Protein AF-A0A9D9TPE3-F1 (afdb_monomer_lite)

Foldseek 3Di:
DCPVVPDPPWFQFVDWDWDADPVPRDIDTDFGTDFHTPPPPQQAPDPPGGDGDPVCCVVPCVVVNVVPVD

Secondary structure (DSSP, 8-state):
--TTTS-----TTSB--EEE-TTT--EEE--B-SS--TT-TTSB--SSS--B-GGGGGGTTHHHHHTT--

Radius of gyration: 15.09 Å; chains: 1; bounding box: 44×18×41 Å

Sequence (70 aa):
DAISFNSDGFFNNQFIGSWTSYKTNTSKKCNWGDYRIPESGNLDVGAGEFSVDEKYLKNGWKNYSQAFMD

Structure (mmCIF, N/CA/C/O backbone):
data_AF-A0A9D9TPE3-F1
#
_entry.id   AF-A0A9D9TPE3-F1
#
loop_
_atom_site.group_PDB
_atom_site.id
_atom_site.type_symbol
_atom_site.label_atom_id
_atom_site.label_alt_id
_atom_site.label_comp_id
_atom_site.label_asym_id
_atom_site.label_entity_id
_atom_site.label_seq_id
_atom_site.pdbx_PDB_ins_code
_atom_site.Cartn_x
_atom_site.Cartn_y
_atom_site.Cartn_z
_atom_site.occupancy
_atom_site.B_iso_or_equiv
_atom_site.auth_seq_id
_atom_site.auth_comp_id
_atom_site.auth_asym_id
_atom_site.auth_atom_id
_atom_site.pdbx_PDB_model_num
ATOM 1 N N . ASP A 1 1 ? 32.842 2.118 -0.759 1.00 55.22 1 ASP A N 1
ATOM 2 C CA . ASP A 1 1 ? 31.585 2.867 -0.863 1.00 55.22 1 ASP A CA 1
ATOM 3 C C . ASP A 1 1 ? 31.179 2.890 -2.333 1.00 55.22 1 ASP A C 1
ATOM 5 O O . ASP A 1 1 ? 31.856 3.531 -3.122 1.00 55.22 1 ASP A O 1
ATOM 9 N N . ALA A 1 2 ? 30.243 2.026 -2.733 1.00 63.44 2 ALA A N 1
ATOM 10 C CA . ALA A 1 2 ? 29.861 1.811 -4.141 1.00 63.44 2 ALA A CA 1
ATOM 11 C C . ALA A 1 2 ? 28.364 1.489 -4.312 1.00 63.44 2 ALA A C 1
ATOM 13 O O . ALA A 1 2 ? 27.912 1.201 -5.415 1.00 63.44 2 ALA A O 1
ATOM 14 N N . ILE A 1 3 ? 27.588 1.525 -3.222 1.00 63.50 3 ILE A N 1
ATOM 15 C CA . ILE A 1 3 ? 26.162 1.171 -3.244 1.00 63.50 3 ILE A CA 1
ATOM 16 C C . ILE A 1 3 ? 25.366 2.220 -4.034 1.00 63.50 3 ILE A C 1
ATOM 18 O O . ILE A 1 3 ? 24.436 1.861 -4.746 1.00 63.50 3 ILE A O 1
ATOM 22 N N . SER A 1 4 ? 25.777 3.492 -3.986 1.00 66.00 4 SER A N 1
ATOM 23 C CA . SER A 1 4 ? 25.126 4.585 -4.717 1.00 66.00 4 SER A CA 1
ATOM 24 C C . SER A 1 4 ? 25.352 4.554 -6.232 1.00 66.00 4 SER A C 1
ATOM 26 O O . SER A 1 4 ? 24.491 5.012 -6.973 1.00 66.00 4 SER A O 1
ATOM 28 N N . PHE A 1 5 ? 26.471 4.001 -6.716 1.00 68.31 5 PHE A N 1
ATOM 29 C CA . PHE A 1 5 ? 26.762 3.932 -8.158 1.00 68.31 5 PHE A CA 1
ATOM 30 C C . PHE A 1 5 ? 25.875 2.930 -8.904 1.00 68.31 5 PHE A C 1
ATOM 32 O O . PHE A 1 5 ? 25.676 3.072 -10.108 1.00 68.31 5 PHE A O 1
ATOM 39 N N . ASN A 1 6 ? 25.336 1.940 -8.187 1.00 69.94 6 ASN A N 1
ATOM 40 C CA . ASN A 1 6 ? 24.500 0.884 -8.752 1.00 69.94 6 ASN A CA 1
ATOM 41 C C . ASN A 1 6 ? 23.042 0.966 -8.265 1.00 69.94 6 ASN A C 1
ATOM 43 O O . ASN A 1 6 ? 22.248 0.094 -8.615 1.00 69.94 6 ASN A O 1
ATOM 47 N N . SER A 1 7 ? 22.688 1.963 -7.444 1.00 75.25 7 SER A N 1
ATOM 48 C CA . SER A 1 7 ? 21.306 2.187 -7.012 1.00 75.25 7 SER A CA 1
ATOM 49 C C . SER A 1 7 ? 20.570 3.070 -8.014 1.00 75.25 7 SER A C 1
ATOM 51 O O . SER A 1 7 ? 21.091 4.108 -8.412 1.00 75.25 7 SER A O 1
ATOM 53 N N . ASP A 1 8 ? 19.340 2.700 -8.353 1.00 80.50 8 ASP A N 1
ATOM 54 C CA . ASP A 1 8 ? 18.432 3.480 -9.206 1.00 80.50 8 ASP A CA 1
ATOM 55 C C .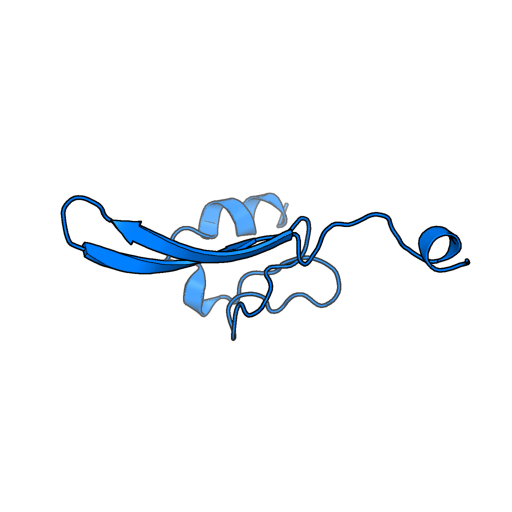 ASP A 1 8 ? 17.880 4.755 -8.533 1.00 80.50 8 ASP A C 1
ATOM 57 O O . ASP A 1 8 ? 17.312 5.613 -9.204 1.00 80.50 8 ASP A O 1
ATOM 61 N N . GLY A 1 9 ? 18.093 4.913 -7.222 1.00 85.31 9 GLY A N 1
ATOM 62 C CA . GLY A 1 9 ? 17.677 6.079 -6.443 1.00 85.31 9 GLY A CA 1
ATOM 63 C C . GLY A 1 9 ? 16.259 5.991 -5.874 1.00 85.31 9 GLY A C 1
ATOM 64 O O . GLY A 1 9 ? 15.821 6.951 -5.243 1.00 85.31 9 GLY A O 1
ATOM 65 N N . PHE A 1 10 ? 15.553 4.868 -6.049 1.00 88.12 10 PHE A N 1
ATOM 66 C CA . PHE A 1 10 ? 14.193 4.703 -5.533 1.00 88.12 10 PHE A CA 1
ATOM 67 C C . PHE A 1 10 ? 14.160 4.254 -4.070 1.00 88.12 10 PHE A C 1
ATOM 69 O O . PHE A 1 10 ? 14.846 3.317 -3.650 1.00 88.12 10 PHE A O 1
ATOM 76 N N . PHE A 1 11 ? 13.272 4.862 -3.286 1.00 90.62 11 PHE A N 1
ATOM 77 C CA . PHE A 1 11 ? 13.031 4.529 -1.885 1.00 90.62 11 PHE A CA 1
ATOM 78 C C . PHE A 1 11 ? 11.867 3.541 -1.751 1.00 90.62 11 PHE A C 1
ATOM 80 O O . PHE A 1 11 ? 10.824 3.809 -1.159 1.00 90.62 11 PHE A O 1
ATOM 87 N N . ASN A 1 12 ? 12.062 2.334 -2.275 1.00 91.56 12 ASN A N 1
ATOM 88 C CA . ASN A 1 12 ? 11.047 1.271 -2.297 1.00 91.56 12 ASN A CA 1
ATOM 89 C C . ASN A 1 12 ? 10.712 0.654 -0.919 1.00 91.56 12 ASN A C 1
ATOM 91 O O . ASN A 1 12 ? 9.806 -0.169 -0.811 1.00 91.56 12 ASN A O 1
ATOM 95 N N . ASN A 1 13 ? 11.431 1.034 0.141 1.00 92.38 13 ASN A N 1
ATOM 96 C CA . ASN A 1 13 ? 11.207 0.569 1.513 1.00 92.38 13 ASN A CA 1
ATOM 97 C C . ASN A 1 13 ? 11.258 1.738 2.509 1.00 92.38 13 ASN A C 1
ATOM 99 O O . ASN A 1 13 ? 12.059 1.751 3.443 1.00 92.38 13 ASN A O 1
ATOM 103 N N . GLN A 1 14 ? 10.460 2.773 2.251 1.00 94.25 14 GLN A N 1
ATOM 104 C CA . GLN A 1 14 ? 10.553 4.029 2.989 1.00 94.25 14 GLN A CA 1
ATOM 105 C C . GLN A 1 14 ? 9.909 3.958 4.377 1.00 94.25 14 GLN A C 1
ATOM 107 O O . GLN A 1 14 ? 10.394 4.596 5.313 1.00 94.25 14 GLN A O 1
ATOM 112 N N . PHE A 1 15 ? 8.845 3.166 4.534 1.00 95.75 15 PHE A N 1
ATOM 113 C CA . PHE A 1 15 ? 8.189 2.986 5.824 1.00 95.75 15 PHE A CA 1
ATOM 114 C C . PHE A 1 15 ? 7.516 1.616 5.962 1.00 95.75 15 PHE A C 1
ATOM 116 O O . PHE A 1 15 ? 6.757 1.182 5.092 1.00 95.75 15 PHE A O 1
ATOM 123 N N . ILE A 1 16 ? 7.740 0.979 7.115 1.00 97.38 16 ILE A N 1
ATOM 124 C CA . ILE A 1 16 ? 7.028 -0.215 7.579 1.00 97.38 16 ILE A CA 1
ATOM 125 C C . ILE A 1 16 ? 6.503 0.077 8.981 1.00 97.38 16 ILE A C 1
ATOM 127 O O . ILE A 1 16 ? 7.278 0.396 9.883 1.00 97.38 16 ILE A O 1
ATOM 131 N N . GLY A 1 17 ? 5.193 -0.045 9.185 1.00 96.50 17 GLY A N 1
ATOM 132 C CA . GLY A 1 17 ? 4.616 0.215 10.494 1.00 96.50 17 GLY A CA 1
ATOM 133 C C . GLY A 1 17 ? 3.107 0.064 10.558 1.00 96.50 17 GLY A C 1
ATOM 134 O O . GLY A 1 17 ? 2.454 -0.536 9.701 1.00 96.50 17 GLY A O 1
ATOM 135 N N . SER A 1 18 ? 2.538 0.619 11.622 1.00 97.19 18 SER A N 1
ATOM 136 C CA . SER A 1 18 ? 1.104 0.592 11.868 1.00 97.19 18 SER A CA 1
ATOM 137 C C . SER A 1 18 ? 0.578 1.978 12.189 1.00 97.19 18 SER A C 1
ATOM 139 O O . SER A 1 18 ? 1.154 2.694 13.005 1.00 97.19 18 SER A O 1
ATOM 141 N N . TRP A 1 19 ? -0.564 2.321 11.610 1.00 96.25 19 TRP A N 1
ATOM 142 C CA . TRP A 1 19 ? -1.377 3.434 12.072 1.00 96.25 19 TRP A CA 1
ATOM 143 C C . TRP A 1 19 ? -2.372 2.939 13.119 1.00 96.25 1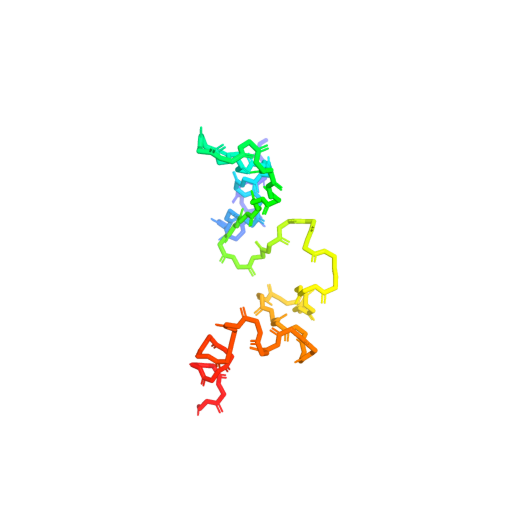9 TRP A C 1
ATOM 145 O O . TRP A 1 19 ? -3.036 1.927 12.902 1.00 96.25 19 TRP A O 1
ATOM 155 N N . THR A 1 20 ? -2.523 3.675 14.218 1.00 97.56 20 THR A N 1
ATOM 156 C CA . THR A 1 20 ? -3.518 3.388 15.258 1.00 97.56 20 THR A CA 1
ATOM 157 C C . THR A 1 20 ? -4.481 4.557 15.386 1.00 97.56 20 THR A C 1
ATOM 159 O O . THR A 1 20 ? -4.075 5.706 15.545 1.00 97.56 20 THR A O 1
ATOM 162 N N . SER A 1 21 ? -5.779 4.269 15.321 1.00 97.38 21 SER A N 1
ATOM 163 C CA . SER A 1 21 ? -6.824 5.274 15.499 1.00 97.38 21 SER A CA 1
ATOM 164 C C . SER A 1 21 ? -6.874 5.771 16.942 1.00 97.38 21 SER A C 1
ATOM 166 O O . SER A 1 21 ? -7.164 4.992 17.842 1.00 97.38 21 SER A O 1
ATOM 168 N N . TYR A 1 22 ? -6.752 7.080 17.156 1.00 97.12 22 TYR A N 1
ATOM 169 C CA . TYR A 1 22 ? -6.934 7.681 18.486 1.00 97.12 22 TYR A CA 1
ATOM 170 C C . TYR A 1 22 ? -8.368 7.581 19.035 1.00 97.12 22 TYR A C 1
ATOM 172 O O . TYR A 1 22 ? -8.573 7.668 20.239 1.00 97.12 22 TYR A O 1
ATOM 180 N N . LYS A 1 23 ? -9.379 7.412 18.169 1.00 98.06 23 LYS A N 1
ATOM 181 C CA . LYS A 1 23 ? -10.795 7.349 18.580 1.00 98.06 23 LYS A CA 1
ATOM 182 C C . LYS A 1 23 ? -11.250 5.934 18.928 1.00 98.06 23 LYS A C 1
ATOM 184 O O . LYS A 1 23 ? -12.074 5.754 19.814 1.00 98.06 23 LYS A O 1
ATOM 189 N N . THR A 1 24 ? -10.777 4.946 18.173 1.00 98.00 24 THR A N 1
ATOM 190 C CA . THR A 1 24 ? -11.266 3.557 18.261 1.00 98.00 24 THR A CA 1
ATOM 191 C C . THR A 1 24 ? -10.207 2.579 18.757 1.00 98.00 24 THR A C 1
ATOM 193 O O . THR A 1 24 ? -10.515 1.404 18.925 1.00 98.00 24 THR A O 1
ATOM 196 N N . ASN A 1 25 ? -8.958 3.028 18.931 1.00 97.69 25 ASN A N 1
ATOM 197 C CA . ASN A 1 25 ? -7.780 2.199 19.211 1.00 97.69 25 A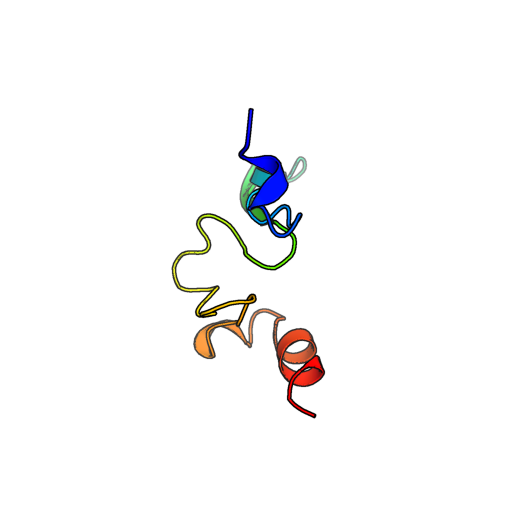SN A CA 1
ATOM 198 C C . ASN A 1 25 ? -7.552 1.052 18.211 1.00 97.69 25 ASN A C 1
ATOM 200 O O . ASN A 1 25 ? -6.762 0.149 18.463 1.00 97.69 25 ASN A O 1
ATOM 204 N N . THR A 1 26 ? -8.215 1.083 17.051 1.00 98.19 26 THR A N 1
ATOM 205 C CA . THR A 1 26 ? -7.996 0.098 15.990 1.00 98.19 26 THR A CA 1
ATOM 206 C C . THR A 1 26 ? -6.691 0.404 15.266 1.00 98.19 26 THR A C 1
ATOM 208 O O . THR A 1 26 ? -6.503 1.526 14.785 1.00 98.19 26 THR A O 1
ATOM 211 N N . SER A 1 27 ? -5.825 -0.600 15.142 1.00 97.31 27 SER A N 1
ATOM 212 C CA . SER A 1 27 ? -4.569 -0.515 14.394 1.00 97.31 27 SER A CA 1
ATOM 213 C C . SER A 1 27 ? -4.694 -1.128 13.001 1.00 97.31 27 SER A C 1
ATOM 215 O O . SER A 1 27 ? -5.406 -2.110 12.793 1.00 97.31 27 SER A O 1
ATOM 217 N N . LYS A 1 28 ? -3.991 -0.545 12.032 1.00 94.44 28 LYS A N 1
ATOM 218 C CA . LYS A 1 28 ? -3.891 -1.017 10.649 1.00 94.44 28 LYS A CA 1
ATOM 219 C C . LYS A 1 28 ? -2.441 -0.973 10.195 1.00 94.44 28 LYS A C 1
ATOM 221 O O . LYS A 1 28 ? -1.705 -0.070 10.579 1.00 94.44 28 LYS A O 1
ATOM 226 N N . LYS A 1 29 ? -2.052 -1.922 9.346 1.00 94.81 29 LYS A N 1
ATOM 227 C CA . LYS A 1 29 ? -0.757 -1.895 8.664 1.00 94.81 29 LYS A CA 1
ATOM 228 C C . LYS A 1 29 ? -0.694 -0.700 7.712 1.00 94.81 29 LYS A C 1
ATOM 230 O O . LYS A 1 29 ? -1.639 -0.475 6.956 1.00 94.81 29 LYS A O 1
ATOM 235 N N . CYS A 1 30 ? 0.408 0.036 7.755 1.00 94.12 30 CYS A N 1
ATOM 236 C CA . CYS A 1 30 ? 0.657 1.198 6.914 1.00 94.12 30 CYS A CA 1
ATOM 237 C C . CYS A 1 30 ? 2.094 1.129 6.420 1.00 94.12 30 CYS A C 1
ATOM 239 O O . CYS A 1 30 ? 2.999 1.586 7.101 1.00 94.12 30 CYS A O 1
ATOM 241 N N . ASN A 1 31 ? 2.284 0.552 5.241 1.00 96.44 31 ASN A N 1
ATOM 242 C CA . ASN A 1 31 ? 3.587 0.406 4.611 1.00 96.44 31 ASN A CA 1
ATOM 243 C C . ASN A 1 31 ? 3.573 1.148 3.277 1.00 96.44 31 ASN A C 1
ATOM 245 O O . ASN A 1 31 ? 2.546 1.124 2.595 1.00 96.44 31 ASN A O 1
ATOM 249 N N . TRP A 1 32 ? 4.679 1.792 2.911 1.00 94.69 32 TRP A N 1
ATOM 250 C CA . TRP A 1 32 ? 4.795 2.515 1.643 1.00 94.69 32 TRP A CA 1
ATOM 251 C C . TRP A 1 32 ? 6.257 2.719 1.218 1.00 94.69 32 TRP A C 1
ATOM 253 O O . TRP A 1 32 ? 7.187 2.631 2.024 1.00 94.69 32 TRP A O 1
ATOM 263 N N . GLY A 1 33 ? 6.426 2.970 -0.075 1.00 93.69 33 GLY A N 1
ATOM 264 C CA . GLY A 1 33 ? 7.664 3.294 -0.779 1.00 93.69 33 GLY A CA 1
ATOM 265 C C . GLY A 1 33 ? 7.310 3.897 -2.142 1.00 93.69 33 GLY A C 1
ATOM 266 O O . GLY A 1 33 ? 6.123 4.048 -2.435 1.00 93.69 33 GLY A O 1
ATOM 267 N N . ASP A 1 34 ? 8.313 4.238 -2.954 1.00 92.44 34 ASP A N 1
ATOM 268 C CA . ASP A 1 34 ? 8.089 4.913 -4.245 1.00 92.44 34 ASP A CA 1
ATOM 269 C C . ASP A 1 34 ? 7.338 4.024 -5.249 1.00 92.44 34 ASP A C 1
ATOM 271 O O . ASP A 1 34 ? 6.185 4.288 -5.585 1.00 92.44 34 ASP A O 1
ATOM 275 N N . TYR A 1 35 ? 7.978 2.942 -5.702 1.00 91.81 35 TYR A N 1
ATOM 276 C CA . TYR A 1 35 ? 7.424 2.044 -6.718 1.00 91.81 35 TYR A CA 1
ATOM 277 C C . TYR A 1 35 ? 7.060 0.680 -6.163 1.00 91.81 35 TYR A C 1
ATOM 279 O O . TYR A 1 35 ? 6.457 -0.100 -6.881 1.00 91.81 35 TYR A O 1
ATOM 287 N N . ARG A 1 36 ? 7.400 0.361 -4.911 1.00 94.19 36 ARG A N 1
ATOM 288 C CA . ARG A 1 36 ? 7.055 -0.912 -4.262 1.00 94.19 36 ARG A CA 1
ATOM 289 C C . ARG A 1 36 ? 6.464 -0.659 -2.887 1.00 94.19 36 ARG A C 1
ATOM 291 O O . ARG A 1 36 ? 6.867 0.267 -2.186 1.00 94.19 36 ARG A O 1
ATOM 298 N N . ILE A 1 37 ? 5.541 -1.527 -2.477 1.00 94.94 37 ILE A N 1
ATOM 299 C CA . ILE A 1 37 ? 4.999 -1.511 -1.115 1.00 94.94 37 ILE A CA 1
ATOM 300 C C . ILE A 1 37 ? 5.649 -2.652 -0.321 1.00 94.94 37 ILE A C 1
ATOM 302 O O . ILE A 1 37 ? 5.403 -3.822 -0.634 1.00 94.94 37 ILE A O 1
ATOM 306 N N . PRO A 1 38 ? 6.447 -2.360 0.724 1.00 94.38 38 PRO A N 1
ATOM 307 C CA . PRO A 1 38 ? 7.098 -3.401 1.503 1.00 94.38 38 PRO A CA 1
ATOM 308 C C . PRO A 1 38 ? 6.073 -4.221 2.292 1.00 94.38 38 PRO A C 1
ATOM 310 O O . PRO A 1 38 ? 5.095 -3.695 2.825 1.00 94.38 38 PRO A O 1
ATOM 313 N N . GLU A 1 39 ? 6.309 -5.531 2.384 1.00 94.62 39 GLU A N 1
ATOM 314 C CA . GLU A 1 39 ? 5.445 -6.498 3.075 1.00 94.62 39 GLU A CA 1
ATOM 315 C C . GLU A 1 39 ? 3.947 -6.408 2.699 1.00 94.62 39 GLU A C 1
ATOM 317 O O . GLU A 1 39 ? 3.055 -6.568 3.544 1.00 94.62 39 GLU A O 1
ATOM 322 N N . SER A 1 40 ? 3.658 -6.140 1.429 1.00 94.00 40 SER A N 1
ATOM 323 C CA . SER A 1 40 ? 2.304 -5.981 0.885 1.00 94.00 40 SER A CA 1
ATOM 324 C C . SER A 1 40 ? 1.521 -7.300 0.755 1.00 94.00 40 SER A C 1
ATOM 326 O O . SER A 1 40 ? 0.336 -7.297 0.412 1.00 94.00 40 SER A O 1
ATOM 328 N N . GLY A 1 41 ? 2.151 -8.440 1.054 1.00 93.94 41 GLY A N 1
ATOM 329 C CA . GLY A 1 41 ? 1.556 -9.762 0.876 1.00 93.94 41 GLY A CA 1
ATOM 330 C C . GLY A 1 41 ? 1.272 -10.018 -0.600 1.00 93.94 41 GLY A C 1
ATOM 331 O O . GLY A 1 41 ? 2.167 -9.912 -1.425 1.00 93.94 41 GLY A O 1
ATOM 332 N N . ASN A 1 42 ? 0.017 -10.319 -0.932 1.00 95.81 42 ASN A N 1
ATOM 333 C CA . ASN A 1 42 ? -0.393 -10.550 -2.319 1.00 95.81 42 ASN A CA 1
ATOM 334 C C . ASN A 1 42 ? -0.894 -9.279 -3.022 1.00 95.81 42 ASN A C 1
ATOM 336 O O . ASN A 1 42 ? -1.504 -9.396 -4.077 1.00 95.81 42 ASN A O 1
ATOM 340 N N . LEU A 1 43 ? -0.784 -8.098 -2.402 1.00 95.69 43 LEU A N 1
ATOM 341 C CA . LEU A 1 43 ? -1.323 -6.867 -2.986 1.00 95.69 43 LEU A CA 1
ATOM 342 C C . LEU A 1 43 ? -0.477 -6.385 -4.167 1.00 95.69 43 LEU A C 1
ATOM 344 O O . LEU A 1 43 ? -1.051 -6.064 -5.200 1.00 95.69 4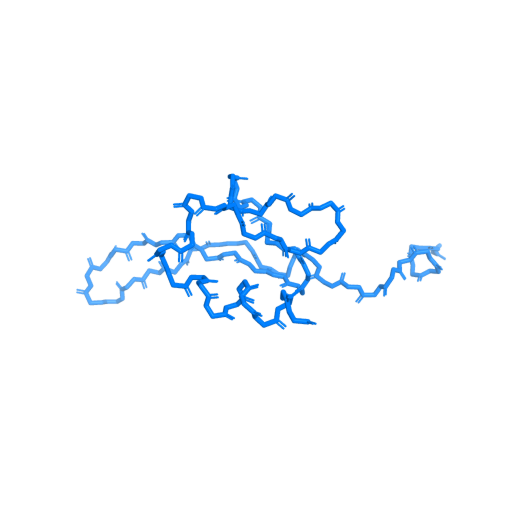3 LEU A O 1
ATOM 348 N N . ASP A 1 44 ? 0.844 -6.315 -3.990 1.00 95.50 44 ASP A N 1
ATOM 349 C CA . ASP A 1 44 ? 1.790 -5.896 -5.028 1.00 95.50 44 ASP A CA 1
ATOM 350 C C . ASP A 1 44 ? 2.300 -7.124 -5.796 1.00 95.50 44 ASP A C 1
ATOM 352 O O . ASP A 1 44 ? 3.129 -7.878 -5.286 1.00 95.50 44 ASP A O 1
ATOM 356 N N . VAL A 1 45 ? 1.801 -7.323 -7.015 1.00 95.44 45 VAL A N 1
ATOM 357 C CA . VAL A 1 45 ? 2.202 -8.403 -7.938 1.00 95.44 45 VAL A CA 1
ATOM 358 C C . VAL A 1 45 ? 3.139 -7.916 -9.045 1.00 95.44 45 VAL A C 1
ATOM 360 O O . VAL A 1 45 ? 3.367 -8.611 -10.034 1.00 95.44 45 VAL A O 1
ATOM 363 N N . GLY A 1 46 ? 3.691 -6.716 -8.888 1.00 92.12 46 GLY A N 1
ATOM 364 C CA . GLY A 1 46 ? 4.570 -6.090 -9.857 1.00 92.12 46 GLY A CA 1
ATOM 365 C C . GLY A 1 46 ? 5.957 -6.727 -9.961 1.00 92.12 46 GLY A C 1
ATOM 366 O O . GLY A 1 46 ? 6.579 -7.091 -8.955 1.00 92.12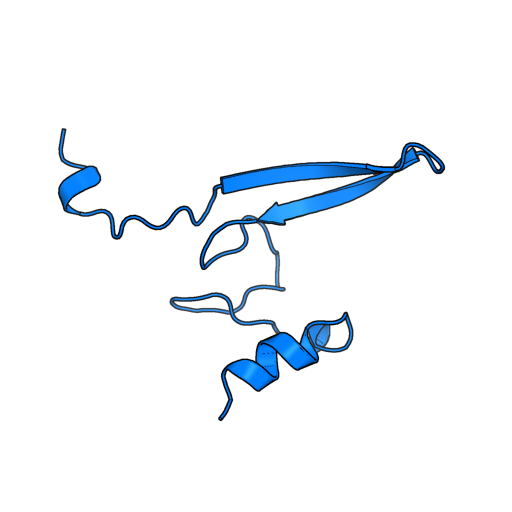 46 GLY A O 1
ATOM 367 N N . ALA A 1 47 ? 6.479 -6.824 -11.187 1.00 87.75 47 ALA A N 1
ATOM 368 C CA . ALA A 1 47 ? 7.831 -7.327 -11.453 1.00 87.75 47 ALA A CA 1
ATOM 369 C C . ALA A 1 47 ? 8.911 -6.231 -11.3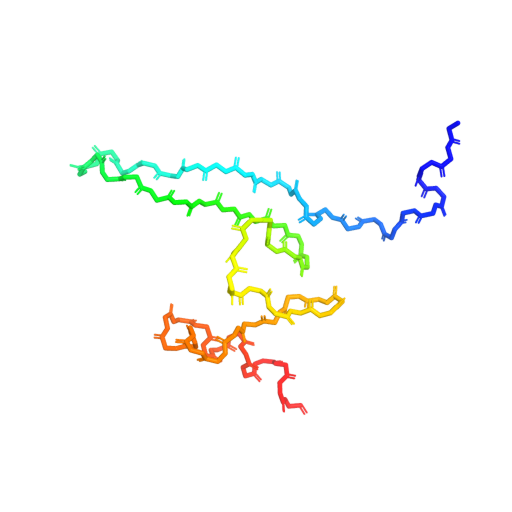64 1.00 87.75 47 ALA A C 1
ATOM 371 O O . ALA A 1 47 ? 10.036 -6.522 -10.964 1.00 87.75 47 ALA A O 1
ATOM 372 N N . GLY A 1 48 ? 8.562 -4.981 -11.692 1.00 83.56 48 GLY A N 1
ATOM 373 C CA . GLY A 1 48 ? 9.462 -3.818 -11.652 1.00 83.56 48 GLY A CA 1
ATOM 374 C C . GLY A 1 48 ? 8.884 -2.656 -10.843 1.00 83.56 48 GLY A C 1
ATOM 375 O O . GLY A 1 48 ? 9.533 -2.168 -9.924 1.00 83.56 48 GLY A O 1
ATOM 376 N N . GLU A 1 49 ? 7.627 -2.305 -11.107 1.00 90.00 49 GLU A N 1
ATOM 377 C CA . GLU A 1 49 ? 6.851 -1.283 -10.393 1.00 90.00 49 GLU A CA 1
ATOM 378 C C . GLU A 1 49 ? 5.607 -1.901 -9.756 1.00 90.00 49 GLU A C 1
ATOM 380 O O . GLU A 1 49 ? 5.230 -3.015 -10.111 1.00 90.00 49 GLU A O 1
ATOM 385 N N . PHE A 1 50 ? 4.963 -1.185 -8.837 1.00 93.69 50 PHE A N 1
ATOM 386 C CA . PHE A 1 50 ? 3.773 -1.641 -8.132 1.00 93.69 50 PHE A CA 1
ATOM 387 C C . PHE A 1 50 ? 2.677 -2.009 -9.129 1.00 93.69 50 PHE A C 1
ATOM 389 O O . PHE A 1 50 ? 2.328 -1.252 -10.030 1.00 93.69 50 PHE A O 1
ATOM 396 N N . SER A 1 51 ? 2.104 -3.192 -8.953 1.00 94.56 51 SER A N 1
ATOM 397 C CA . SER A 1 51 ? 0.916 -3.610 -9.692 1.00 94.56 51 SER A CA 1
ATOM 398 C C . SER A 1 51 ? -0.053 -4.233 -8.713 1.00 94.56 51 SER A C 1
ATOM 400 O O . SER A 1 51 ? 0.305 -5.149 -7.978 1.00 94.56 51 SER A O 1
ATOM 402 N N . VAL A 1 52 ? -1.280 -3.727 -8.680 1.00 95.50 52 VAL A N 1
ATOM 403 C CA . VAL A 1 52 ? -2.307 -4.255 -7.784 1.00 95.50 52 VAL A CA 1
ATOM 404 C C . VAL A 1 52 ? -2.812 -5.607 -8.295 1.00 95.50 52 VAL A C 1
ATOM 406 O O . VAL A 1 52 ? -3.205 -5.729 -9.451 1.00 95.50 52 VAL A O 1
ATOM 409 N N . ASP A 1 53 ? -2.853 -6.622 -7.431 1.00 96.62 53 ASP A N 1
ATOM 410 C CA . ASP A 1 53 ? -3.547 -7.879 -7.740 1.00 96.62 53 ASP A CA 1
ATOM 411 C C . ASP A 1 53 ? -5.046 -7.609 -7.940 1.00 96.62 53 ASP A C 1
ATOM 413 O O . ASP A 1 53 ? -5.699 -6.959 -7.111 1.00 96.62 53 ASP A O 1
ATOM 417 N N . GLU A 1 54 ? -5.603 -8.133 -9.035 1.00 95.31 54 GLU A N 1
ATOM 418 C CA . GLU A 1 54 ? -6.981 -7.897 -9.472 1.00 95.31 54 GLU A CA 1
ATOM 419 C C . GLU A 1 54 ? -8.018 -8.087 -8.357 1.00 95.31 54 GLU A C 1
ATOM 421 O O . GLU A 1 54 ? -8.993 -7.331 -8.262 1.00 95.31 54 GLU A O 1
ATOM 426 N N . LYS A 1 55 ? -7.796 -9.043 -7.443 1.00 96.81 55 LYS A N 1
ATOM 427 C CA . LYS A 1 55 ? -8.736 -9.324 -6.346 1.00 96.81 55 LYS A CA 1
ATOM 428 C C . LYS A 1 55 ? -8.898 -8.157 -5.368 1.00 96.81 55 LYS A C 1
ATOM 430 O O . LYS A 1 55 ? -9.912 -8.088 -4.664 1.00 96.81 55 LYS A O 1
ATOM 435 N N . TYR A 1 56 ? -7.936 -7.233 -5.325 1.00 96.25 56 TYR A N 1
ATOM 436 C CA . TYR A 1 56 ? -7.963 -6.044 -4.475 1.00 96.25 56 TYR A CA 1
ATOM 437 C C . TYR A 1 56 ? -8.427 -4.776 -5.196 1.00 96.25 56 TYR A C 1
ATOM 439 O O . TYR A 1 56 ? -8.633 -3.765 -4.525 1.00 96.25 56 TYR A O 1
ATOM 447 N N . LEU A 1 57 ? -8.686 -4.803 -6.510 1.00 95.38 57 LEU A N 1
ATOM 448 C CA . LEU A 1 57 ? -9.115 -3.617 -7.269 1.00 95.38 57 LEU A CA 1
ATOM 449 C C . LEU A 1 57 ? -10.321 -2.914 -6.636 1.00 95.38 57 LEU A C 1
ATOM 451 O O . LEU A 1 57 ? -10.351 -1.689 -6.496 1.00 95.38 57 LEU A O 1
ATOM 455 N N . LYS A 1 58 ? -11.306 -3.696 -6.178 1.00 96.19 58 LYS A N 1
ATOM 456 C CA . LYS A 1 58 ? -12.524 -3.182 -5.532 1.00 96.19 58 LYS A CA 1
ATOM 457 C C . LYS A 1 58 ? -12.280 -2.446 -4.206 1.00 96.19 58 LYS A C 1
ATOM 459 O O . LYS A 1 58 ? -13.177 -1.747 -3.752 1.00 96.19 58 LYS A O 1
ATOM 464 N N . ASN A 1 59 ? -11.089 -2.553 -3.616 1.00 95.12 59 ASN A N 1
ATOM 465 C CA . ASN A 1 59 ? -10.724 -1.902 -2.354 1.00 95.12 59 ASN A CA 1
ATOM 466 C C . ASN A 1 59 ? -10.205 -0.462 -2.547 1.00 95.12 59 ASN A C 1
ATOM 468 O O . ASN A 1 59 ? -9.527 0.062 -1.669 1.00 95.12 59 ASN A O 1
ATOM 472 N N . GLY A 1 60 ? -10.506 0.171 -3.686 1.00 94.62 60 GLY A N 1
ATOM 473 C CA . GLY A 1 60 ? -10.120 1.555 -3.987 1.00 94.62 60 GLY A CA 1
ATOM 474 C C . GLY A 1 60 ? -8.976 1.704 -4.993 1.00 94.62 60 GLY A C 1
ATOM 475 O O . GLY A 1 60 ? -8.591 2.826 -5.300 1.00 94.62 60 GLY A O 1
ATOM 476 N N . TRP A 1 61 ? -8.469 0.605 -5.556 1.00 94.19 61 TRP A N 1
ATOM 477 C CA . TRP A 1 61 ? -7.330 0.622 -6.483 1.00 94.19 61 TRP A CA 1
ATOM 478 C C . TRP A 1 61 ? -7.715 0.737 -7.963 1.00 94.19 61 TRP A C 1
ATOM 480 O O . TRP A 1 61 ? -6.833 0.829 -8.809 1.00 94.19 61 TRP A O 1
ATOM 490 N N . LYS A 1 62 ? -9.014 0.761 -8.299 1.00 94.62 62 LYS A N 1
ATOM 491 C CA . LYS A 1 62 ? -9.483 0.876 -9.694 1.00 94.62 62 LYS A CA 1
ATOM 492 C C . LYS A 1 62 ? -8.899 2.089 -10.418 1.00 94.62 62 LYS A C 1
ATOM 494 O O . LYS A 1 62 ? -8.357 1.921 -11.500 1.00 94.62 62 LYS A O 1
ATOM 499 N N . ASN A 1 63 ? -8.965 3.271 -9.803 1.00 93.56 63 ASN A N 1
ATOM 500 C CA . ASN A 1 63 ? -8.480 4.503 -10.430 1.00 93.56 63 ASN A CA 1
ATOM 501 C C . ASN A 1 63 ? -6.966 4.456 -10.661 1.00 93.56 63 ASN A C 1
ATOM 503 O O . ASN A 1 63 ? -6.504 4.863 -11.718 1.00 93.56 63 ASN A O 1
ATOM 507 N N . TYR A 1 64 ? -6.212 3.926 -9.689 1.00 91.44 64 TYR A N 1
ATOM 508 C CA . TYR A 1 64 ? -4.776 3.703 -9.844 1.00 91.44 64 TYR A CA 1
ATOM 509 C C . TYR A 1 64 ? -4.513 2.773 -11.027 1.00 91.44 64 TYR A C 1
ATOM 511 O O . TYR A 1 64 ? -3.794 3.140 -11.939 1.00 91.44 64 TYR A O 1
ATOM 519 N N . SER A 1 65 ? -5.160 1.606 -11.056 1.00 91.06 65 SER A N 1
ATOM 520 C CA . SER A 1 65 ? -4.941 0.612 -12.106 1.00 91.06 65 SER A CA 1
ATOM 521 C C . SER A 1 65 ? -5.321 1.117 -13.500 1.00 91.06 65 SER A C 1
ATOM 523 O O . SER A 1 65 ? -4.648 0.772 -14.460 1.00 91.06 65 SER A O 1
ATOM 525 N N . GLN A 1 66 ? -6.378 1.924 -13.619 1.00 91.56 66 GLN A N 1
ATOM 526 C CA . GLN A 1 66 ? -6.814 2.512 -14.890 1.00 91.56 66 GLN A CA 1
ATOM 527 C C . GLN A 1 66 ? -5.846 3.580 -15.405 1.00 91.56 66 GLN A C 1
ATOM 529 O O . GLN A 1 66 ? -5.665 3.680 -16.610 1.00 91.56 66 GLN A O 1
ATOM 534 N N . ALA A 1 67 ? -5.180 4.326 -14.519 1.00 89.69 67 ALA A N 1
ATOM 535 C CA . ALA A 1 67 ? -4.244 5.381 -14.912 1.00 89.69 67 ALA A CA 1
ATOM 536 C C . ALA A 1 67 ? -3.012 4.875 -15.692 1.00 89.69 67 ALA A C 1
ATOM 538 O O . ALA A 1 67 ? -2.303 5.687 -16.276 1.00 89.69 67 ALA A O 1
ATOM 539 N N . PHE A 1 68 ? -2.763 3.561 -15.701 1.00 79.50 68 PHE A N 1
ATOM 540 C CA . PHE A 1 68 ? -1.637 2.922 -16.392 1.00 79.50 68 PHE A CA 1
ATOM 541 C C . PHE A 1 68 ? -2.078 1.914 -17.472 1.00 79.50 68 PHE A C 1
ATOM 543 O O . PHE A 1 68 ? -1.239 1.173 -17.979 1.00 79.50 68 PHE A O 1
ATOM 550 N N . MET A 1 69 ? -3.379 1.833 -17.791 1.00 69.06 69 MET A N 1
ATOM 551 C CA . MET A 1 69 ? -3.925 0.919 -18.813 1.00 69.06 69 MET A CA 1
ATOM 552 C C . MET A 1 69 ? -4.295 1.601 -20.145 1.00 69.06 69 MET A C 1
ATOM 554 O O . MET A 1 69 ? -4.735 0.897 -21.056 1.00 69.06 69 MET A O 1
ATOM 558 N N . ASP A 1 70 ? -4.106 2.917 -20.263 1.00 53.12 70 ASP A N 1
ATOM 559 C CA . ASP A 1 70 ? -4.278 3.689 -21.508 1.00 53.12 70 ASP A CA 1
ATOM 560 C C . ASP A 1 70 ? -2.930 3.898 -22.224 1.00 53.12 70 ASP A C 1
ATOM 562 O O . ASP A 1 70 ? -2.921 3.899 -23.479 1.00 53.12 70 ASP A O 1
#

pLDDT: mean 90.01, std 10.6, range [53.12, 98.19]